Protein AF-A0A356RB12-F1 (afdb_monomer_lite)

Radius of gyration: 17.85 Å; chains: 1; bounding box: 41×23×56 Å

Structure (mmCIF, N/CA/C/O backbone):
data_AF-A0A356RB12-F1
#
_entry.id   AF-A0A356RB12-F1
#
loop_
_atom_site.group_PDB
_atom_site.id
_atom_site.type_symbol
_atom_site.label_atom_id
_atom_site.label_alt_id
_atom_site.label_comp_id
_atom_site.label_asym_id
_atom_site.label_entity_id
_atom_site.label_seq_id
_atom_site.pdbx_PDB_ins_code
_atom_site.Cartn_x
_atom_site.Cartn_y
_atom_site.Cartn_z
_atom_site.occupancy
_atom_site.B_iso_or_equiv
_atom_site.auth_seq_id
_atom_site.auth_comp_id
_atom_site.auth_asym_id
_atom_site.auth_atom_id
_atom_site.pdbx_PDB_model_num
ATOM 1 N N . SER A 1 1 ? 0.991 5.399 8.443 1.00 66.19 1 SER A N 1
ATOM 2 C CA . SER A 1 1 ? 0.720 5.840 7.056 1.00 66.19 1 SER A CA 1
ATOM 3 C C . SER A 1 1 ? -0.575 6.620 7.014 1.00 66.19 1 SER A C 1
ATOM 5 O O . SER A 1 1 ? -1.230 6.709 8.045 1.00 66.19 1 SER A O 1
ATOM 7 N N . ALA A 1 2 ? -0.943 7.192 5.866 1.00 88.19 2 ALA A N 1
ATOM 8 C CA . ALA A 1 2 ? -2.160 7.990 5.764 1.0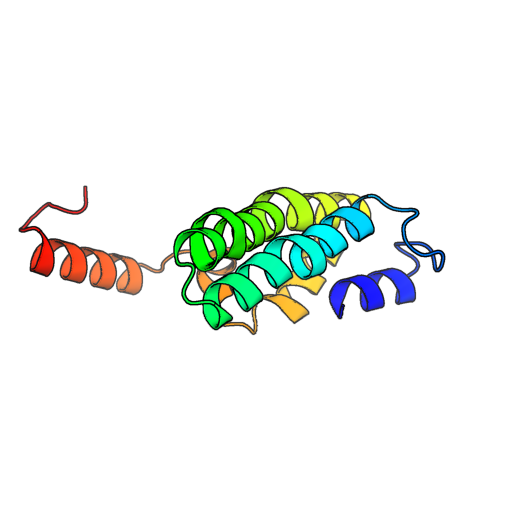0 88.19 2 ALA A CA 1
ATOM 9 C C . ALA A 1 2 ? -3.437 7.151 6.002 1.00 88.19 2 ALA A C 1
ATOM 11 O O . ALA A 1 2 ? -4.294 7.582 6.763 1.00 88.19 2 ALA A O 1
ATOM 12 N N . ILE A 1 3 ? -3.502 5.911 5.488 1.00 96.19 3 ILE A N 1
ATOM 13 C CA . ILE A 1 3 ? -4.615 4.981 5.769 1.00 96.19 3 ILE A CA 1
ATOM 14 C C . ILE A 1 3 ? -4.612 4.518 7.233 1.00 96.19 3 ILE A C 1
ATOM 16 O O . ILE A 1 3 ? -5.640 4.632 7.885 1.00 96.19 3 ILE A O 1
ATOM 20 N N . MET A 1 4 ? -3.481 4.048 7.784 1.00 96.19 4 MET A N 1
ATOM 2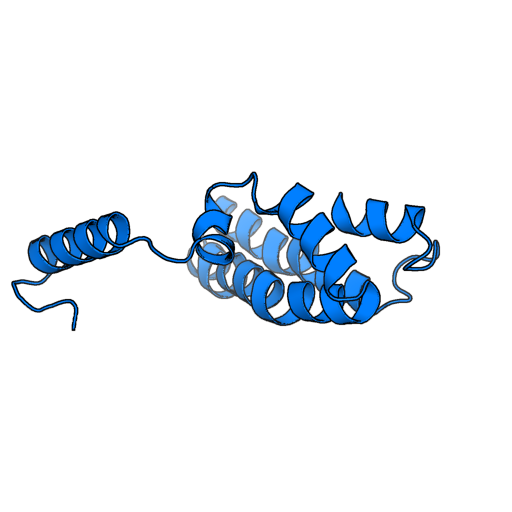1 C CA . MET A 1 4 ? -3.444 3.597 9.193 1.00 96.19 4 MET A CA 1
ATOM 22 C C . MET A 1 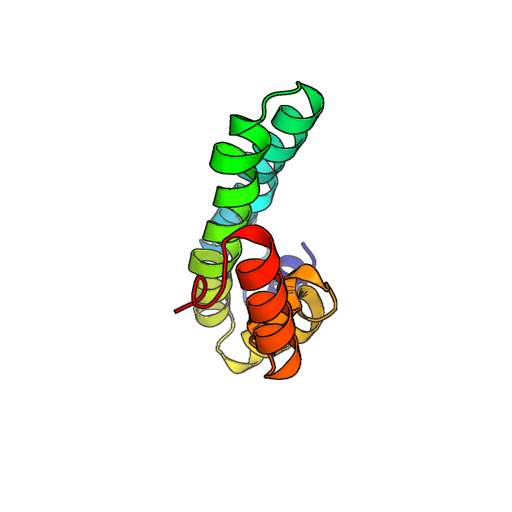4 ? -3.830 4.721 10.159 1.00 96.19 4 MET A C 1
ATOM 24 O O . MET A 1 4 ? -4.591 4.501 11.092 1.00 96.19 4 MET A O 1
ATOM 28 N N . GLY A 1 5 ? -3.369 5.948 9.893 1.00 95.94 5 GLY A N 1
ATOM 29 C CA . GLY A 1 5 ? -3.745 7.110 10.693 1.00 95.94 5 GLY A CA 1
ATOM 30 C C . GLY A 1 5 ? -5.229 7.467 10.575 1.00 95.94 5 GLY A C 1
ATOM 31 O O . GLY A 1 5 ? -5.816 7.912 11.556 1.00 95.94 5 GLY A O 1
ATOM 32 N N . ASP A 1 6 ? -5.847 7.275 9.408 1.00 97.00 6 ASP A N 1
ATOM 33 C CA . ASP A 1 6 ? -7.289 7.480 9.239 1.00 97.00 6 ASP A CA 1
ATOM 34 C C . ASP A 1 6 ? -8.101 6.399 9.980 1.00 97.00 6 ASP A C 1
ATOM 36 O O . ASP A 1 6 ? -9.053 6.744 10.677 1.00 97.00 6 ASP A O 1
ATOM 40 N N . LEU A 1 7 ? -7.680 5.127 9.933 1.00 97.12 7 LEU A N 1
ATOM 41 C CA . LEU A 1 7 ? -8.322 4.036 10.685 1.00 97.12 7 LEU A CA 1
ATOM 42 C C . LEU A 1 7 ? -8.252 4.254 12.203 1.00 97.12 7 LEU A C 1
ATOM 44 O O . LEU A 1 7 ? -9.251 4.077 12.899 1.00 97.12 7 LEU A O 1
ATOM 48 N N . GLN A 1 8 ? -7.092 4.682 12.710 1.00 96.31 8 GLN A N 1
ATOM 49 C CA . GLN A 1 8 ? -6.900 5.013 14.125 1.00 96.31 8 GLN A CA 1
ATOM 50 C C . GLN A 1 8 ? -7.811 6.165 14.562 1.00 96.31 8 GLN A C 1
ATOM 52 O O . GLN A 1 8 ? -8.462 6.089 15.602 1.00 96.31 8 GLN A O 1
ATOM 57 N N . LYS A 1 9 ? -7.895 7.235 13.761 1.00 96.31 9 LYS A N 1
ATOM 58 C CA . LYS A 1 9 ? -8.762 8.392 14.052 1.00 96.31 9 LYS A CA 1
ATOM 59 C C . LYS A 1 9 ? -10.246 8.039 14.019 1.00 96.31 9 LYS A C 1
ATOM 61 O O . LYS A 1 9 ? -11.012 8.605 14.791 1.00 96.31 9 LYS A O 1
ATOM 66 N N . ALA A 1 10 ? -10.642 7.131 13.131 1.00 95.25 10 ALA A N 1
ATOM 67 C CA . ALA A 1 10 ? -12.007 6.627 13.044 1.00 95.25 10 ALA A CA 1
ATOM 68 C C . ALA A 1 10 ? -12.351 5.624 14.163 1.00 95.25 10 ALA A C 1
ATOM 70 O O . ALA A 1 10 ? -13.507 5.223 14.278 1.00 95.25 10 ALA A O 1
ATOM 71 N N . GLY A 1 11 ? -11.371 5.204 14.974 1.00 96.00 11 GLY A N 1
ATOM 72 C CA . GLY A 1 11 ? -11.547 4.167 15.992 1.00 96.00 11 GLY A CA 1
ATOM 73 C C . GLY A 1 11 ? -11.815 2.779 15.405 1.00 96.00 11 GLY A C 1
ATOM 74 O O . GLY A 1 11 ? -12.354 1.920 16.096 1.00 96.00 11 GLY A O 1
ATOM 75 N N . THR A 1 12 ? -11.485 2.567 14.126 1.00 96.88 12 THR A N 1
ATOM 76 C CA . THR A 1 12 ? -11.623 1.267 13.449 1.00 96.88 12 THR A CA 1
ATOM 77 C C . THR A 1 12 ? -10.547 0.284 13.904 1.00 96.88 12 THR A C 1
ATOM 79 O O . THR A 1 12 ? -10.795 -0.915 13.971 1.00 96.88 12 THR A O 1
ATOM 82 N N . ILE A 1 13 ? -9.366 0.810 14.224 1.00 96.50 13 ILE A N 1
ATOM 83 C CA . ILE A 1 13 ? -8.278 0.090 14.883 1.00 96.50 13 ILE A CA 1
ATOM 84 C C . ILE A 1 13 ? -7.881 0.833 16.156 1.00 96.50 13 ILE A C 1
ATOM 86 O O . ILE A 1 13 ? -8.198 2.020 16.324 1.00 96.50 13 ILE A O 1
ATOM 90 N N . SER A 1 14 ? -7.227 0.122 17.062 1.00 96.44 14 SER A N 1
ATOM 91 C CA . SER A 1 14 ? -6.801 0.628 18.351 1.00 96.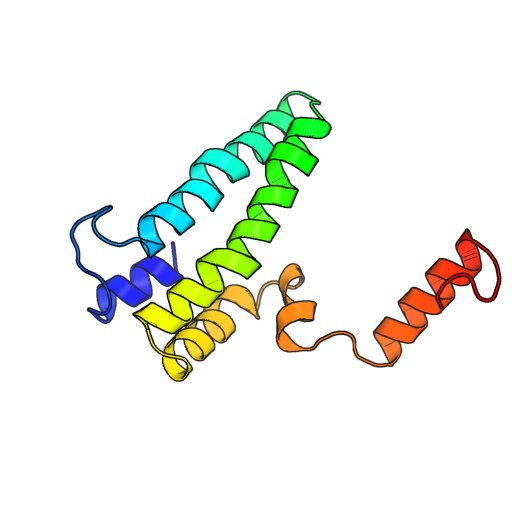44 14 SER A CA 1
ATOM 92 C C . SER A 1 14 ? -5.695 1.688 18.209 1.00 96.44 14 SER A C 1
ATOM 94 O O . SER A 1 14 ? -5.148 1.949 17.138 1.00 96.44 14 SER A O 1
ATOM 96 N N . GLN A 1 15 ? -5.393 2.373 19.315 1.00 94.25 15 GLN A N 1
ATOM 97 C CA . GLN A 1 15 ? -4.225 3.260 19.399 1.00 94.25 15 GLN A CA 1
ATOM 98 C C . GLN A 1 15 ? -2.955 2.506 19.816 1.00 94.25 15 GLN A C 1
ATOM 100 O O . GLN A 1 15 ? -1.864 3.080 19.772 1.00 94.25 15 GLN A O 1
ATOM 105 N N . ALA A 1 16 ? -3.093 1.266 20.294 1.00 95.31 16 ALA A N 1
ATOM 106 C CA . ALA A 1 16 ? -1.947 0.433 20.596 1.00 95.31 16 ALA A CA 1
ATOM 107 C C . ALA A 1 16 ? -1.273 0.046 19.272 1.00 95.31 16 ALA A C 1
ATOM 109 O O . ALA A 1 16 ? -1.954 -0.195 18.288 1.00 95.31 16 ALA A O 1
ATOM 110 N N . PRO A 1 17 ? 0.064 0.050 19.202 1.00 92.44 17 PRO A N 1
ATOM 111 C CA . PRO A 1 17 ? 0.748 -0.358 17.990 1.00 92.44 17 PRO A CA 1
ATOM 112 C C . PRO A 1 17 ? 0.893 -1.882 17.936 1.00 92.44 17 PRO A C 1
ATOM 114 O O . PRO A 1 17 ? 1.274 -2.508 18.929 1.00 92.44 17 PRO A O 1
ATOM 117 N N . PHE A 1 18 ? 0.742 -2.441 16.739 1.00 94.50 18 PHE A N 1
ATOM 118 C CA . PHE A 1 18 ? 0.975 -3.848 16.401 1.00 94.50 18 PHE A CA 1
ATOM 119 C C . PHE A 1 18 ? 0.025 -4.847 17.071 1.00 94.50 18 PHE A C 1
ATOM 121 O O . PHE A 1 18 ? 0.392 -6.019 17.229 1.00 94.50 18 PHE A O 1
ATOM 128 N N . ASP A 1 19 ? -1.184 -4.431 17.442 1.00 96.81 19 ASP A N 1
ATOM 129 C CA . ASP A 1 19 ? -2.198 -5.337 17.986 1.00 96.81 19 ASP A CA 1
ATOM 130 C C . ASP A 1 19 ? -3.184 -5.845 16.925 1.00 96.81 19 ASP A C 1
ATOM 132 O O . ASP A 1 19 ? -3.783 -6.907 17.120 1.00 96.81 19 ASP A O 1
ATOM 136 N N . GLU A 1 20 ? -3.267 -5.201 15.753 1.00 97.38 20 GLU A N 1
ATOM 137 C CA . GLU A 1 20 ? -4.038 -5.724 14.623 1.00 97.38 20 GLU A CA 1
ATOM 138 C C . GLU A 1 20 ? -3.197 -6.233 13.448 1.00 97.38 20 GLU A C 1
ATOM 140 O O . GLU A 1 20 ? -2.146 -5.713 13.070 1.00 97.38 20 GLU A O 1
ATOM 145 N N . LYS A 1 21 ? -3.733 -7.257 12.773 1.00 97.88 21 LYS A N 1
ATOM 146 C CA . LYS A 1 21 ? -3.111 -7.892 11.602 1.00 97.88 21 LYS A CA 1
ATOM 147 C C . LYS A 1 21 ? -2.787 -6.900 10.478 1.00 97.88 21 LYS A C 1
ATOM 149 O O . LYS A 1 21 ? -1.759 -7.042 9.819 1.00 97.88 21 LYS A O 1
ATOM 154 N N . ILE A 1 22 ? -3.652 -5.912 10.239 1.00 97.75 22 ILE A N 1
ATOM 155 C CA . ILE A 1 22 ? -3.451 -4.928 9.166 1.00 97.75 22 ILE A CA 1
ATOM 156 C C . ILE A 1 22 ? -2.195 -4.077 9.387 1.00 97.75 22 ILE A C 1
ATOM 158 O O . ILE A 1 22 ? -1.528 -3.703 8.421 1.00 97.75 22 ILE A O 1
ATOM 162 N N . GLU A 1 23 ? -1.830 -3.823 10.644 1.00 97.56 23 GLU A N 1
ATOM 163 C CA . GLU A 1 23 ? -0.636 -3.062 10.997 1.00 97.56 23 GLU A CA 1
ATOM 164 C C . GLU A 1 23 ? 0.638 -3.854 10.702 1.00 97.56 23 GLU A C 1
ATOM 166 O O . GLU A 1 23 ? 1.602 -3.292 10.182 1.00 97.56 23 GLU A O 1
ATOM 171 N N . TRP A 1 24 ? 0.618 -5.168 10.950 1.00 98.06 24 TRP A N 1
ATOM 172 C CA . TRP A 1 24 ? 1.706 -6.080 10.589 1.00 98.06 24 TRP A CA 1
ATOM 173 C C . TRP A 1 24 ? 1.900 -6.174 9.076 1.00 98.06 24 TRP A C 1
ATOM 175 O O . TRP A 1 24 ? 3.024 -6.028 8.600 1.00 98.06 24 TRP A O 1
ATOM 185 N N . ILE A 1 25 ? 0.815 -6.334 8.309 1.00 98.12 25 ILE A N 1
ATOM 186 C CA . ILE A 1 25 ? 0.884 -6.332 6.837 1.00 98.12 25 ILE A CA 1
ATOM 187 C C . ILE A 1 25 ? 1.463 -5.003 6.343 1.00 98.12 25 ILE A C 1
ATOM 189 O O . ILE A 1 25 ? 2.370 -4.979 5.512 1.00 98.12 25 ILE A O 1
ATOM 193 N N . TRP A 1 26 ? 0.961 -3.882 6.872 1.00 97.25 26 TRP A N 1
ATOM 194 C CA . TRP A 1 26 ? 1.484 -2.568 6.521 1.00 97.25 26 TRP A CA 1
ATOM 195 C C . TRP A 1 26 ? 2.981 -2.465 6.842 1.00 97.25 26 TRP A C 1
ATOM 197 O O . TRP A 1 26 ? 3.748 -1.971 6.015 1.00 97.25 26 TRP A O 1
ATOM 207 N N . TRP A 1 27 ? 3.406 -2.945 8.013 1.00 96.25 27 TRP A N 1
ATOM 208 C CA . TRP A 1 27 ? 4.803 -2.947 8.436 1.00 96.25 27 TRP A CA 1
ATOM 209 C C . TRP A 1 27 ? 5.712 -3.735 7.495 1.00 96.25 27 TRP A C 1
ATOM 211 O O . TRP A 1 27 ? 6.708 -3.174 7.042 1.00 96.25 27 TRP A O 1
ATOM 221 N N . GLU A 1 28 ? 5.354 -4.964 7.125 1.00 97.00 28 GLU A N 1
ATOM 222 C CA . GLU A 1 28 ? 6.127 -5.781 6.177 1.00 97.00 28 GLU A CA 1
ATOM 223 C C . GLU A 1 28 ? 6.333 -5.059 4.833 1.00 97.00 28 GLU A C 1
ATOM 225 O O . GLU A 1 28 ? 7.470 -4.941 4.356 1.00 97.00 28 GLU A O 1
ATOM 230 N N . ILE A 1 29 ? 5.272 -4.442 4.295 1.00 97.38 29 ILE A N 1
ATOM 231 C CA . ILE A 1 29 ? 5.310 -3.719 3.015 1.00 97.38 29 ILE A CA 1
ATOM 232 C C . ILE A 1 29 ? 6.354 -2.594 3.028 1.00 97.38 29 ILE A C 1
ATOM 234 O O . ILE A 1 29 ? 7.203 -2.510 2.136 1.00 97.38 29 ILE A O 1
ATOM 238 N N . TRP A 1 30 ? 6.329 -1.686 4.012 1.00 94.06 30 TRP A N 1
ATOM 239 C CA . TRP A 1 30 ? 7.246 -0.534 3.987 1.00 94.06 30 TRP A CA 1
ATOM 240 C C . TRP A 1 30 ? 8.612 -0.824 4.623 1.00 94.06 30 TRP A C 1
ATOM 242 O O . TRP A 1 30 ? 9.623 -0.252 4.177 1.00 94.06 30 TRP A O 1
ATOM 252 N N . HIS A 1 31 ? 8.647 -1.667 5.662 1.00 95.56 31 HIS A N 1
ATOM 253 C CA . HIS A 1 31 ? 9.835 -1.934 6.469 1.00 95.56 31 HIS A CA 1
ATOM 254 C C . HIS A 1 31 ? 10.663 -3.075 5.910 1.00 95.56 31 HIS A C 1
ATOM 256 O O . HIS A 1 31 ? 11.872 -2.921 5.772 1.00 95.56 31 HIS A O 1
ATOM 262 N N . HIS A 1 32 ? 10.061 -4.214 5.591 1.00 95.94 32 HIS A N 1
ATOM 263 C CA . HIS A 1 32 ? 10.828 -5.379 5.188 1.00 95.94 32 HIS A CA 1
ATOM 264 C C . HIS A 1 32 ? 11.066 -5.373 3.676 1.00 95.94 32 HIS A C 1
ATOM 266 O O . HIS A 1 32 ? 12.212 -5.312 3.223 1.00 95.94 32 HIS A O 1
ATOM 272 N N . GLU A 1 33 ? 9.999 -5.342 2.889 1.00 97.00 33 GLU A N 1
ATOM 273 C CA . GLU A 1 33 ? 10.055 -5.418 1.424 1.00 97.00 33 GLU A CA 1
ATOM 274 C C . GLU A 1 33 ? 10.492 -4.089 0.818 1.00 97.00 33 GLU A C 1
ATOM 276 O O . GLU A 1 33 ? 11.445 -4.023 0.041 1.00 97.00 33 GLU A O 1
ATOM 281 N N . GLY A 1 34 ? 9.875 -2.988 1.251 1.00 96.75 34 GLY A N 1
ATOM 282 C CA . GLY A 1 34 ? 10.236 -1.652 0.796 1.00 96.75 34 GLY A CA 1
ATOM 283 C C . GLY A 1 34 ? 11.691 -1.297 1.115 1.00 96.75 34 GLY A C 1
ATOM 284 O O . GLY A 1 34 ? 12.369 -0.662 0.303 1.00 96.75 34 GLY A O 1
ATOM 285 N N . ARG A 1 35 ? 12.217 -1.719 2.275 1.00 96.69 35 ARG A N 1
ATOM 286 C CA . ARG A 1 35 ? 13.640 -1.525 2.608 1.00 96.69 35 ARG A CA 1
ATOM 287 C C . ARG A 1 35 ? 14.539 -2.365 1.716 1.00 96.69 35 ARG A C 1
ATOM 289 O O . ARG A 1 35 ? 15.553 -1.823 1.274 1.00 96.69 35 ARG A O 1
ATOM 296 N N . ARG A 1 36 ? 14.190 -3.634 1.466 1.00 96.38 36 ARG A N 1
ATOM 297 C CA . ARG A 1 36 ? 14.931 -4.514 0.548 1.00 96.38 36 ARG A CA 1
ATOM 298 C C . ARG A 1 36 ? 14.979 -3.920 -0.853 1.00 96.38 36 ARG A C 1
ATOM 300 O O . ARG A 1 36 ? 16.072 -3.798 -1.393 1.00 96.38 36 ARG A O 1
ATOM 307 N N . ALA A 1 37 ? 13.855 -3.408 -1.352 1.00 97.69 37 ALA A N 1
ATOM 308 C CA . ALA A 1 37 ? 13.791 -2.735 -2.644 1.00 97.69 37 ALA A CA 1
ATOM 309 C C . ALA A 1 37 ? 14.748 -1.532 -2.721 1.00 97.69 37 ALA A C 1
ATOM 311 O O . ALA A 1 37 ? 15.571 -1.438 -3.631 1.00 97.69 37 ALA A O 1
ATOM 312 N N . ARG A 1 38 ? 14.686 -0.622 -1.736 1.00 97.69 38 ARG A N 1
ATOM 313 C CA . ARG A 1 38 ? 15.526 0.590 -1.712 1.00 97.69 38 ARG A CA 1
ATOM 314 C C . ARG A 1 38 ? 17.013 0.278 -1.538 1.00 97.69 38 ARG A C 1
ATOM 316 O O . ARG A 1 38 ? 17.834 0.855 -2.238 1.00 97.69 38 ARG A O 1
ATOM 323 N N . HIS A 1 39 ? 17.371 -0.627 -0.626 1.00 97.56 39 HIS A N 1
ATOM 324 C CA . HIS A 1 39 ? 18.775 -1.003 -0.421 1.00 97.56 39 HIS A CA 1
ATOM 325 C C . HIS A 1 39 ? 19.323 -1.811 -1.595 1.00 97.56 39 HIS A C 1
ATOM 327 O O . HIS A 1 39 ? 20.459 -1.582 -1.996 1.00 97.56 39 HIS A O 1
ATOM 333 N N . GLY A 1 40 ? 18.516 -2.707 -2.169 1.00 97.38 40 GLY A N 1
ATOM 334 C CA . GLY A 1 40 ? 18.848 -3.421 -3.397 1.00 97.38 40 GLY A CA 1
ATOM 335 C C . GLY A 1 40 ? 19.205 -2.443 -4.509 1.00 97.38 40 GLY A C 1
ATOM 336 O O . GLY A 1 40 ? 20.268 -2.576 -5.109 1.00 97.38 40 GLY A O 1
ATOM 337 N N . ALA A 1 41 ? 18.391 -1.400 -4.702 1.00 97.38 41 ALA A N 1
ATOM 338 C CA . ALA A 1 41 ? 18.658 -0.379 -5.708 1.00 97.38 41 ALA A CA 1
ATOM 339 C C . ALA A 1 41 ? 19.978 0.360 -5.428 1.00 97.38 41 ALA A C 1
ATOM 341 O O . ALA A 1 41 ? 20.822 0.469 -6.316 1.00 97.38 41 ALA A O 1
ATOM 342 N N . SER A 1 42 ? 20.197 0.802 -4.184 1.00 97.75 42 SER A N 1
ATOM 343 C CA . SER A 1 42 ? 21.424 1.511 -3.787 1.00 97.75 42 SER A CA 1
ATOM 344 C C . SER A 1 42 ? 22.695 0.668 -3.921 1.00 97.75 42 SER A C 1
ATOM 346 O O . SER A 1 42 ? 23.766 1.213 -4.167 1.00 97.75 42 SER A O 1
ATOM 348 N N . MET A 1 43 ? 22.586 -0.653 -3.771 1.00 97.38 43 MET A N 1
ATOM 349 C CA . MET A 1 43 ? 23.714 -1.588 -3.834 1.00 97.38 43 MET A CA 1
ATOM 350 C C . MET A 1 43 ? 23.851 -2.275 -5.197 1.00 97.38 43 MET A C 1
ATOM 352 O O . MET A 1 43 ? 24.613 -3.229 -5.322 1.00 97.38 43 MET A O 1
AT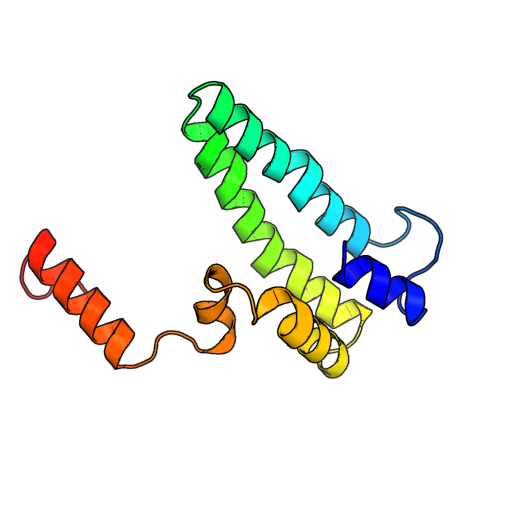OM 356 N N . SER A 1 44 ? 23.122 -1.814 -6.223 1.00 97.06 44 SER A N 1
ATOM 357 C CA . SER A 1 44 ? 23.100 -2.443 -7.554 1.00 97.06 44 SER A CA 1
ATOM 358 C C . SER A 1 44 ? 22.736 -3.938 -7.518 1.00 97.06 44 SER A C 1
ATOM 360 O O . SER A 1 44 ? 23.237 -4.730 -8.311 1.00 97.06 44 SER A O 1
ATOM 362 N N . GLY A 1 45 ? 21.861 -4.330 -6.588 1.00 97.50 45 GLY A N 1
ATOM 363 C CA . GLY A 1 45 ? 21.298 -5.671 -6.464 1.00 97.50 45 GLY A CA 1
ATOM 364 C C . GLY A 1 45 ? 19.943 -5.756 -7.171 1.00 97.50 45 GLY A C 1
ATOM 365 O O . GLY A 1 45 ? 18.922 -5.459 -6.539 1.00 97.50 45 GLY A O 1
ATOM 366 N N . PRO A 1 46 ? 19.881 -6.152 -8.458 1.00 96.62 46 PRO A N 1
ATOM 367 C CA . PRO A 1 46 ? 18.637 -6.128 -9.231 1.00 96.62 46 PRO A CA 1
ATOM 368 C C . PRO A 1 46 ? 17.575 -7.077 -8.667 1.00 96.62 46 PRO A C 1
ATOM 370 O O . PRO A 1 46 ? 16.399 -6.729 -8.652 1.00 96.62 46 PRO A O 1
ATOM 373 N N . ASP A 1 47 ? 17.985 -8.229 -8.142 1.00 97.00 47 ASP A N 1
ATOM 374 C CA . ASP A 1 47 ? 17.080 -9.239 -7.591 1.00 97.00 47 ASP A CA 1
ATOM 375 C C . ASP A 1 47 ? 16.384 -8.766 -6.301 1.00 97.00 47 ASP A C 1
ATOM 377 O O . ASP A 1 47 ? 15.165 -8.847 -6.163 1.00 97.00 47 ASP A O 1
ATOM 381 N N . TYR A 1 48 ? 17.141 -8.130 -5.400 1.00 96.50 48 TYR A N 1
ATOM 382 C CA . TYR A 1 48 ? 16.598 -7.497 -4.191 1.00 96.50 48 TYR A CA 1
ATOM 383 C C . TYR A 1 48 ? 15.795 -6.231 -4.470 1.00 96.50 48 TYR A C 1
ATOM 385 O O . TYR A 1 48 ? 14.901 -5.886 -3.702 1.00 96.50 48 TYR A O 1
ATOM 393 N N . THR A 1 49 ? 16.099 -5.545 -5.571 1.00 97.00 49 THR A N 1
ATOM 394 C CA . THR A 1 49 ? 15.298 -4.407 -6.025 1.00 97.00 49 THR A CA 1
ATOM 395 C C . THR A 1 49 ? 13.935 -4.883 -6.522 1.00 97.00 49 THR A C 1
ATOM 397 O O . THR A 1 49 ? 12.910 -4.308 -6.160 1.00 97.00 49 THR A O 1
ATOM 400 N N . TRP A 1 50 ? 13.923 -5.944 -7.330 1.00 95.62 50 TRP A N 1
ATOM 401 C CA . TRP A 1 50 ? 12.736 -6.440 -8.015 1.00 95.62 50 TRP A CA 1
ATOM 402 C C . TRP A 1 50 ? 12.047 -7.578 -7.262 1.00 95.62 50 TRP A C 1
ATOM 404 O O . TRP A 1 50 ? 11.070 -7.318 -6.562 1.00 95.62 50 TRP A O 1
ATOM 414 N N . TRP A 1 51 ? 12.525 -8.817 -7.398 1.00 96.88 51 TRP A N 1
ATOM 415 C CA . TRP A 1 51 ? 11.830 -10.020 -6.924 1.00 96.88 51 TRP A CA 1
ATOM 416 C C . TRP A 1 51 ? 11.650 -10.059 -5.409 1.00 96.88 51 TRP A C 1
ATOM 418 O O . TRP A 1 51 ? 10.555 -10.339 -4.935 1.00 96.88 51 TRP A O 1
ATOM 428 N N . HIS A 1 52 ? 12.689 -9.709 -4.654 1.00 96.00 52 HIS A N 1
ATOM 429 C CA . HIS A 1 52 ? 12.647 -9.679 -3.186 1.00 96.00 52 HIS A CA 1
ATOM 430 C C . HIS A 1 52 ? 12.354 -8.284 -2.615 1.00 96.00 52 HIS A C 1
ATOM 432 O O . HIS A 1 52 ? 12.590 -8.036 -1.430 1.00 96.00 52 HIS A O 1
ATOM 438 N N . GLY A 1 53 ? 11.910 -7.359 -3.468 1.00 97.06 53 GLY A N 1
ATOM 439 C CA . GLY A 1 53 ? 11.617 -5.975 -3.124 1.00 97.06 53 GLY A CA 1
ATOM 440 C C . GLY A 1 53 ? 10.274 -5.556 -3.702 1.00 97.06 53 GLY A C 1
ATOM 441 O O . GLY A 1 53 ? 9.227 -5.871 -3.144 1.00 97.06 53 GLY A O 1
ATOM 442 N N . MET A 1 54 ? 10.294 -4.849 -4.834 1.00 97.38 54 MET A N 1
ATOM 443 C CA . MET A 1 54 ? 9.089 -4.258 -5.428 1.00 97.38 54 MET A CA 1
ATOM 444 C C . MET A 1 54 ? 7.990 -5.275 -5.773 1.00 97.38 54 MET A C 1
ATOM 446 O O . MET A 1 54 ? 6.810 -4.937 -5.683 1.00 97.38 54 MET A O 1
ATOM 450 N N . TYR A 1 55 ? 8.349 -6.506 -6.151 1.00 97.38 55 TYR A N 1
ATOM 451 C CA . TYR A 1 55 ? 7.375 -7.569 -6.409 1.00 97.38 55 TYR A CA 1
ATOM 452 C C . TYR A 1 55 ? 6.577 -7.922 -5.149 1.00 97.38 55 TYR A C 1
ATOM 454 O O . TYR A 1 55 ? 5.349 -7.977 -5.204 1.00 97.38 55 TYR A O 1
ATOM 462 N N . GLU A 1 56 ? 7.251 -8.111 -4.014 1.00 97.88 56 GLU A N 1
ATOM 463 C CA . GLU A 1 56 ? 6.591 -8.418 -2.742 1.00 97.88 56 GLU A CA 1
ATOM 464 C C . GLU A 1 56 ? 5.769 -7.222 -2.249 1.00 97.88 56 GLU A C 1
ATOM 466 O O . GLU A 1 56 ? 4.594 -7.409 -1.939 1.00 97.88 56 GLU A O 1
ATOM 471 N N . VAL A 1 57 ? 6.304 -5.993 -2.360 1.00 97.69 57 VAL A N 1
ATOM 472 C CA . VAL A 1 57 ? 5.561 -4.755 -2.044 1.00 97.69 57 VAL A CA 1
ATOM 473 C C . VAL A 1 57 ? 4.231 -4.718 -2.790 1.00 97.69 57 VAL A C 1
ATOM 475 O O . VAL A 1 57 ? 3.182 -4.472 -2.193 1.00 97.69 57 VAL A O 1
ATOM 478 N N . ALA A 1 58 ? 4.253 -4.955 -4.105 1.00 97.00 58 ALA A N 1
ATOM 479 C CA . ALA A 1 58 ? 3.041 -4.975 -4.909 1.00 97.00 58 ALA A CA 1
ATOM 480 C C . ALA A 1 58 ? 2.124 -6.126 -4.477 1.00 97.00 58 ALA A C 1
ATOM 482 O O . ALA A 1 58 ? 0.947 -5.904 -4.192 1.00 97.00 58 ALA A O 1
ATOM 483 N N . LYS A 1 59 ? 2.662 -7.345 -4.377 1.00 97.50 59 LYS A N 1
ATOM 484 C CA . LYS A 1 59 ? 1.900 -8.536 -4.001 1.00 97.50 59 LYS A CA 1
ATOM 485 C C . LYS A 1 59 ? 1.164 -8.331 -2.675 1.00 97.50 59 LYS A C 1
ATOM 487 O O . LYS A 1 59 ? -0.050 -8.503 -2.636 1.00 97.50 59 LYS A O 1
ATOM 492 N N . HIS A 1 60 ? 1.846 -7.921 -1.613 1.00 98.12 60 HIS A N 1
ATOM 493 C CA . HIS A 1 60 ? 1.217 -7.769 -0.303 1.00 98.12 60 HIS A CA 1
ATOM 494 C C . HIS A 1 60 ? 0.317 -6.536 -0.240 1.00 98.12 60 HIS A C 1
ATOM 496 O O . HIS A 1 60 ? -0.716 -6.576 0.422 1.00 98.12 60 HIS A O 1
ATOM 502 N N . THR A 1 61 ? 0.601 -5.480 -1.008 1.00 97.50 61 THR A N 1
ATOM 503 C CA . THR A 1 61 ? -0.329 -4.348 -1.129 1.00 97.50 61 THR A CA 1
ATOM 504 C C . THR A 1 61 ? -1.679 -4.793 -1.706 1.00 97.50 61 THR A C 1
ATOM 506 O O . THR A 1 61 ? -2.722 -4.545 -1.101 1.00 97.50 61 THR A O 1
ATOM 509 N N . TYR A 1 62 ? -1.690 -5.466 -2.861 1.00 97.25 62 TYR A N 1
ATOM 510 C CA . TYR A 1 62 ? -2.946 -5.784 -3.551 1.00 97.25 62 TYR A CA 1
ATOM 511 C C . TYR A 1 62 ? -3.642 -7.041 -3.027 1.00 97.25 62 TYR A C 1
ATOM 513 O O . TYR A 1 62 ? -4.870 -7.087 -3.016 1.00 97.25 62 TYR A O 1
ATOM 521 N N . PHE A 1 63 ? -2.885 -8.051 -2.595 1.00 97.94 63 PHE A N 1
ATOM 522 C CA . PHE A 1 63 ? -3.442 -9.353 -2.215 1.00 97.94 63 PHE A CA 1
ATOM 523 C C . PHE A 1 63 ? -3.573 -9.564 -0.705 1.00 97.94 63 PHE A C 1
ATOM 525 O O . PHE A 1 63 ? -4.267 -10.494 -0.302 1.00 97.94 63 PHE A O 1
ATOM 532 N N . GLU A 1 64 ? -2.971 -8.715 0.132 1.00 98.25 64 GLU A N 1
ATOM 533 C CA . GLU A 1 64 ? -3.070 -8.850 1.593 1.00 98.25 64 GLU A CA 1
ATOM 534 C C . GLU A 1 64 ? -3.639 -7.595 2.251 1.00 98.25 64 GLU A C 1
ATOM 536 O O . GLU A 1 64 ? -4.666 -7.664 2.928 1.00 98.25 64 GLU A O 1
ATOM 541 N N . PHE A 1 65 ? -3.031 -6.435 2.003 1.00 98.38 65 PHE A N 1
ATOM 542 C CA . PHE A 1 65 ? -3.406 -5.180 2.645 1.00 98.38 65 PHE A CA 1
ATOM 543 C C . PHE A 1 65 ? -4.804 -4.713 2.239 1.00 98.38 65 PHE A C 1
ATOM 545 O O . PHE A 1 65 ? -5.620 -4.422 3.108 1.00 98.38 65 PHE A O 1
ATOM 552 N N . ILE A 1 66 ? -5.111 -4.665 0.938 1.00 98.00 66 ILE A N 1
ATOM 553 C CA . ILE A 1 66 ? -6.436 -4.245 0.455 1.00 98.00 66 ILE A CA 1
ATOM 554 C C . ILE A 1 66 ? -7.559 -5.168 0.976 1.00 98.00 66 ILE A C 1
ATOM 556 O O . ILE A 1 66 ? -8.549 -4.648 1.498 1.00 98.00 66 ILE A O 1
ATOM 560 N N . PRO A 1 67 ? -7.450 -6.510 0.888 1.00 98.50 67 PRO A N 1
ATOM 561 C CA . PRO A 1 67 ? -8.449 -7.402 1.474 1.00 98.50 67 PRO A CA 1
ATOM 562 C C . PRO A 1 67 ? -8.601 -7.250 2.991 1.00 98.50 67 PRO A C 1
ATOM 564 O O . PRO A 1 67 ? -9.727 -7.222 3.488 1.00 98.50 67 PRO A O 1
ATOM 567 N N . GLU A 1 68 ? -7.501 -7.113 3.739 1.00 98.50 68 GLU A N 1
ATOM 568 C CA . GLU A 1 68 ? -7.585 -6.914 5.190 1.00 98.50 68 GLU A CA 1
ATOM 569 C C . GLU A 1 68 ? -8.205 -5.552 5.534 1.00 98.50 68 GLU A C 1
ATOM 571 O O . GLU A 1 68 ? -9.037 -5.473 6.432 1.00 98.50 68 GLU A O 1
ATOM 576 N N . LEU A 1 69 ? -7.898 -4.497 4.772 1.00 98.44 69 LEU A N 1
ATOM 577 C CA . LEU A 1 69 ? -8.534 -3.185 4.910 1.00 98.44 69 LEU A CA 1
ATOM 578 C C . LEU A 1 69 ? -10.053 -3.281 4.746 1.00 98.44 69 LEU A C 1
ATOM 580 O O . LEU A 1 69 ? -10.792 -2.749 5.570 1.00 98.44 69 LEU A O 1
ATOM 584 N N . LYS A 1 70 ? -10.524 -3.998 3.721 1.00 98.31 70 LYS A N 1
ATOM 585 C CA . LYS A 1 70 ? -11.959 -4.242 3.501 1.00 98.31 70 LYS A CA 1
ATOM 586 C C . LYS A 1 70 ? -12.601 -5.014 4.645 1.00 98.31 70 LYS A C 1
ATOM 588 O O . LYS A 1 70 ? -13.736 -4.723 5.011 1.00 98.31 70 LYS A O 1
ATOM 593 N N . LYS A 1 71 ? -11.882 -5.971 5.230 1.00 98.19 71 LYS A 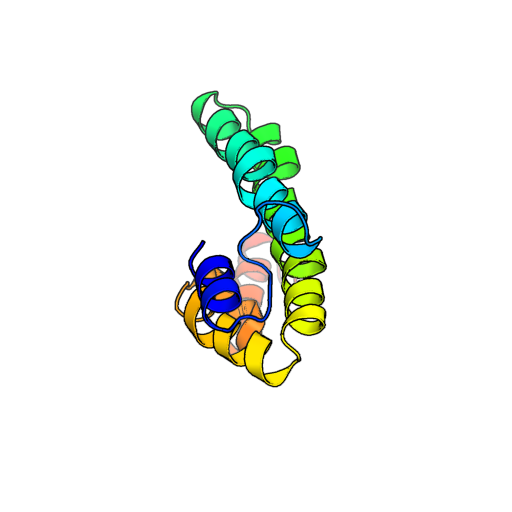N 1
ATOM 594 C CA . LYS A 1 71 ? -12.358 -6.744 6.380 1.00 98.19 71 LYS A CA 1
ATOM 595 C C . LYS A 1 71 ? -12.458 -5.893 7.651 1.00 98.19 71 LYS A C 1
ATOM 597 O O . LYS A 1 71 ? -13.426 -6.038 8.388 1.00 98.19 71 LYS A O 1
ATOM 602 N N . VAL A 1 72 ? -11.472 -5.033 7.900 1.00 97.38 72 VAL A N 1
ATOM 603 C CA . VAL A 1 72 ? -11.373 -4.213 9.118 1.00 97.38 72 VAL A CA 1
ATOM 604 C C . VAL A 1 72 ? -12.306 -3.000 9.063 1.00 97.38 72 VAL A C 1
ATOM 606 O O . VAL A 1 72 ? -13.028 -2.741 10.019 1.00 97.38 72 VAL A O 1
ATOM 609 N N . ALA A 1 73 ? -12.337 -2.279 7.940 1.00 97.31 73 ALA A N 1
ATOM 610 C CA . ALA A 1 73 ? -13.118 -1.047 7.790 1.00 97.31 73 ALA A CA 1
ATOM 611 C C . ALA A 1 73 ? -14.508 -1.259 7.160 1.00 97.31 73 ALA A C 1
ATOM 613 O O . ALA A 1 73 ? -15.360 -0.373 7.201 1.00 97.31 73 ALA A O 1
ATOM 614 N N . GLY A 1 74 ? -14.754 -2.428 6.563 1.00 97.94 74 GLY A N 1
ATOM 615 C CA . GLY A 1 74 ? -15.909 -2.668 5.704 1.00 97.94 74 GLY A CA 1
ATOM 616 C C . GLY A 1 74 ? -15.711 -2.109 4.290 1.00 97.94 74 GLY A C 1
ATOM 617 O O . GLY A 1 74 ? -14.947 -1.173 4.062 1.00 97.94 74 GLY A O 1
ATOM 618 N N . GLU A 1 75 ? -16.435 -2.673 3.320 1.00 97.25 75 GLU A N 1
ATOM 619 C CA . GLU A 1 75 ? -16.266 -2.366 1.887 1.00 97.25 75 GLU A CA 1
ATOM 620 C C . GLU A 1 75 ? -16.388 -0.872 1.561 1.00 97.25 75 GLU A C 1
ATOM 622 O O . GLU A 1 75 ? -15.568 -0.327 0.827 1.00 97.25 75 GLU A O 1
ATOM 627 N N . LYS A 1 76 ? -17.395 -0.191 2.123 1.00 97.62 76 LYS A N 1
ATOM 628 C CA . LYS A 1 76 ? -17.666 1.221 1.821 1.00 97.62 76 LYS A CA 1
ATOM 629 C C . LYS A 1 76 ? -16.535 2.137 2.295 1.00 97.62 76 LYS A C 1
ATOM 631 O O . LYS A 1 76 ? -16.091 2.994 1.534 1.00 97.62 76 LYS A O 1
ATOM 636 N N . GLU A 1 77 ? -16.084 1.960 3.533 1.00 97.31 77 GLU A N 1
ATOM 637 C CA . GLU A 1 77 ? -15.033 2.800 4.113 1.00 97.31 77 GLU A CA 1
ATOM 638 C C . GLU A 1 77 ? -13.671 2.472 3.500 1.00 97.31 77 GLU A C 1
ATOM 640 O O . GLU A 1 77 ? -12.927 3.371 3.115 1.00 97.31 77 GLU A O 1
ATOM 645 N N . ALA A 1 78 ? -13.374 1.185 3.302 1.00 97.75 78 ALA A N 1
ATOM 646 C CA . ALA A 1 78 ? -12.169 0.760 2.602 1.00 97.75 78 ALA A CA 1
ATOM 647 C C . ALA A 1 78 ? -12.091 1.366 1.194 1.00 97.75 78 ALA A C 1
ATOM 649 O O . ALA A 1 78 ? -11.045 1.887 0.812 1.00 97.75 78 ALA A O 1
ATOM 650 N N . GLN A 1 79 ? -13.195 1.360 0.440 1.00 97.56 79 GLN A N 1
ATOM 651 C CA . GLN A 1 79 ? -13.241 1.979 -0.883 1.00 97.56 79 GLN A CA 1
ATOM 652 C C . GLN A 1 79 ? -12.981 3.490 -0.817 1.00 97.56 79 GLN A C 1
ATOM 654 O O . GLN A 1 79 ? -12.179 3.994 -1.601 1.00 97.56 79 GLN A O 1
ATOM 659 N N . ALA A 1 80 ? -13.582 4.206 0.137 1.00 97.75 80 ALA A N 1
ATOM 660 C CA . ALA A 1 80 ? -13.339 5.639 0.318 1.00 97.75 80 ALA A CA 1
ATOM 661 C C . ALA A 1 80 ? -11.865 5.940 0.649 1.00 97.75 80 ALA A C 1
ATOM 663 O O . ALA A 1 80 ? -11.274 6.871 0.097 1.00 97.75 80 ALA A O 1
ATOM 664 N N . LEU A 1 81 ? -11.239 5.121 1.499 1.00 97.88 81 LEU A N 1
ATOM 665 C CA . LEU A 1 81 ? -9.818 5.237 1.834 1.00 97.88 81 LEU A CA 1
ATOM 666 C C . LEU A 1 81 ? -8.916 4.953 0.625 1.00 97.88 81 LEU A C 1
ATOM 668 O O . LEU A 1 81 ? -7.944 5.677 0.403 1.00 97.88 81 LEU A O 1
ATOM 672 N N . LEU A 1 82 ? -9.237 3.943 -0.187 1.00 97.38 82 LEU A N 1
ATOM 673 C CA . LEU A 1 82 ? -8.500 3.642 -1.418 1.00 97.38 82 LEU A CA 1
ATOM 674 C C . LEU A 1 82 ? -8.657 4.762 -2.453 1.00 97.38 82 LEU A C 1
ATOM 676 O O . LEU A 1 82 ? -7.675 5.187 -3.058 1.00 97.38 82 LEU A O 1
ATOM 680 N N . GLU A 1 83 ? -9.853 5.313 -2.629 1.00 96.81 83 GLU A N 1
ATOM 681 C CA . GLU A 1 83 ? -10.062 6.454 -3.525 1.00 96.81 83 GLU A CA 1
ATOM 682 C C . GLU A 1 83 ? -9.326 7.710 -3.058 1.00 96.81 83 GLU A C 1
ATOM 684 O O . GLU A 1 83 ? -8.803 8.462 -3.877 1.00 96.81 83 GLU A O 1
ATOM 689 N N . LYS A 1 84 ? -9.230 7.923 -1.746 1.00 97.12 84 LYS A N 1
ATOM 690 C CA . LYS A 1 84 ? -8.500 9.053 -1.171 1.00 97.12 84 LYS A CA 1
ATOM 691 C C . LYS A 1 84 ? -6.985 8.915 -1.323 1.00 97.12 84 LYS A C 1
ATOM 693 O O . LYS A 1 84 ? -6.319 9.900 -1.626 1.00 97.12 84 LYS A O 1
ATOM 698 N N . HIS A 1 85 ? -6.434 7.724 -1.081 1.00 96.62 85 HIS A N 1
ATOM 699 C CA . HIS A 1 85 ? -4.983 7.538 -0.925 1.00 96.62 85 HIS A CA 1
ATOM 700 C C . HIS A 1 85 ? -4.305 6.825 -2.096 1.00 96.62 85 HIS A C 1
ATOM 702 O O . HIS A 1 85 ? -3.146 7.111 -2.379 1.00 96.62 85 HIS A O 1
ATOM 708 N N . PHE A 1 86 ? -4.994 5.909 -2.779 1.00 95.44 86 PHE A N 1
ATOM 709 C CA . PHE A 1 86 ? -4.427 5.131 -3.887 1.00 95.44 86 PHE A CA 1
ATOM 710 C C . PHE A 1 86 ? -4.761 5.748 -5.245 1.00 95.44 86 PHE A C 1
ATOM 712 O O . PHE A 1 86 ? -3.869 5.890 -6.074 1.00 95.44 86 PHE A O 1
ATOM 719 N N . LYS A 1 87 ? -6.015 6.151 -5.482 1.00 94.50 87 LYS A N 1
ATOM 720 C CA . LYS A 1 87 ? -6.453 6.682 -6.788 1.00 94.50 87 LYS A CA 1
ATOM 721 C C . LYS A 1 87 ? -5.648 7.896 -7.292 1.00 94.50 87 LYS A C 1
ATOM 723 O O . LYS A 1 87 ? -5.416 7.964 -8.496 1.00 94.50 87 LYS A O 1
ATOM 728 N N . PRO A 1 88 ? -5.160 8.823 -6.439 1.00 95.25 88 PRO A N 1
ATOM 729 C CA . PRO A 1 88 ? -4.325 9.934 -6.902 1.00 95.25 88 PRO A CA 1
ATOM 730 C C . PRO A 1 88 ? -2.931 9.521 -7.395 1.00 95.25 88 PRO A C 1
ATOM 732 O O . PRO A 1 88 ? -2.233 10.337 -7.992 1.00 95.25 88 PRO A O 1
ATOM 735 N N . ILE A 1 89 ? -2.493 8.287 -7.127 1.00 93.44 89 ILE A N 1
ATOM 736 C CA . ILE A 1 89 ? -1.183 7.781 -7.535 1.00 93.44 89 ILE A CA 1
ATOM 737 C C . ILE A 1 89 ? -1.340 7.112 -8.909 1.00 93.44 89 ILE A C 1
ATOM 739 O O . ILE A 1 89 ? -1.992 6.068 -9.000 1.00 93.44 89 ILE A O 1
ATOM 743 N N . PRO A 1 90 ? -0.696 7.626 -9.978 1.00 90.56 90 PRO A N 1
ATOM 744 C CA . PRO A 1 90 ? -0.872 7.088 -11.331 1.00 90.56 90 PRO A CA 1
ATOM 745 C C . PRO A 1 90 ? -0.582 5.584 -11.455 1.00 90.56 90 PRO A C 1
ATOM 747 O O . PRO A 1 90 ? -1.223 4.886 -12.234 1.00 90.56 90 PRO A O 1
ATOM 750 N N . GLY A 1 91 ? 0.344 5.056 -10.645 1.00 88.62 91 GLY A N 1
ATOM 751 C CA . GLY A 1 91 ? 0.688 3.629 -10.613 1.00 88.62 91 GLY A CA 1
ATOM 752 C C . GLY A 1 91 ? -0.428 2.695 -10.122 1.00 88.62 91 GLY A C 1
ATOM 753 O O . GLY A 1 91 ? -0.325 1.486 -10.322 1.00 88.62 91 GLY A O 1
ATOM 754 N N . HIS A 1 92 ? -1.491 3.228 -9.512 1.00 92.69 92 HIS A N 1
ATOM 755 C CA . HIS A 1 92 ? -2.658 2.462 -9.065 1.00 92.69 92 HIS A CA 1
ATOM 756 C C . HIS A 1 92 ? -3.857 2.572 -10.019 1.00 92.69 92 HIS A C 1
ATOM 758 O O . HIS A 1 92 ? -4.872 1.931 -9.762 1.00 92.69 92 HIS A O 1
ATOM 764 N N . ALA A 1 93 ? -3.767 3.329 -11.121 1.00 89.94 93 ALA A N 1
ATOM 765 C CA . ALA A 1 93 ? -4.898 3.549 -12.031 1.00 89.94 93 ALA A CA 1
ATOM 766 C C . ALA A 1 93 ? -5.534 2.234 -12.521 1.00 89.94 93 ALA A C 1
ATOM 768 O O . ALA A 1 93 ? -6.754 2.089 -12.503 1.00 89.94 93 ALA A O 1
ATOM 769 N N . TRP A 1 94 ? -4.705 1.234 -12.838 1.00 87.56 94 TRP A N 1
ATOM 770 C CA . TRP A 1 94 ? -5.157 -0.088 -13.283 1.00 87.56 94 TRP A CA 1
ATOM 771 C C . TRP A 1 94 ? -6.101 -0.783 -12.290 1.00 87.56 94 TRP A C 1
ATOM 773 O O . TRP A 1 94 ? -6.962 -1.551 -12.709 1.00 87.56 94 TRP A O 1
ATOM 783 N N . TYR A 1 95 ? -5.950 -0.527 -10.986 1.00 91.81 95 TYR A N 1
ATOM 784 C CA . TYR A 1 95 ? -6.771 -1.141 -9.943 1.00 91.81 95 TYR A CA 1
ATOM 785 C C . TYR A 1 95 ? -8.192 -0.557 -9.923 1.00 91.81 95 TYR A C 1
ATOM 787 O O . TYR A 1 95 ? -9.143 -1.273 -9.624 1.00 91.81 95 TYR A O 1
ATOM 795 N N . PHE A 1 96 ? -8.350 0.726 -10.264 1.00 91.44 96 PHE A N 1
ATOM 796 C CA . PHE A 1 96 ? -9.647 1.413 -10.251 1.00 91.44 96 PHE A CA 1
ATOM 797 C C . PHE A 1 96 ? -10.352 1.397 -11.605 1.00 91.44 96 PHE A C 1
ATOM 799 O O . PHE A 1 96 ? -11.574 1.293 -11.664 1.00 91.44 96 PHE A O 1
ATOM 806 N N . GLU A 1 97 ? -9.591 1.550 -12.684 1.00 85.56 97 GLU A N 1
ATOM 807 C CA . GLU A 1 97 ? -10.120 1.806 -14.027 1.00 85.56 97 GLU A CA 1
ATOM 808 C C . GLU A 1 97 ? -9.964 0.592 -14.953 1.00 85.56 97 GLU A C 1
ATOM 810 O O . GLU A 1 97 ? -10.527 0.568 -16.047 1.00 85.56 97 GLU A O 1
ATOM 815 N N . GLY A 1 98 ? -9.214 -0.431 -14.525 1.00 80.81 98 GLY A N 1
ATOM 816 C CA . GLY A 1 98 ? -8.750 -1.482 -15.424 1.00 80.81 98 GLY A CA 1
ATOM 817 C C . GLY A 1 98 ? -7.844 -0.906 -16.516 1.00 80.81 98 GLY A C 1
ATOM 818 O O . GLY A 1 98 ? -7.193 0.120 -16.326 1.00 80.81 98 GLY A O 1
ATOM 819 N N . MET A 1 99 ? -7.794 -1.569 -17.672 1.00 73.31 99 MET A N 1
ATOM 820 C CA . MET A 1 99 ? -7.299 -0.939 -18.897 1.00 73.31 99 MET A CA 1
ATOM 821 C C . MET A 1 99 ? -8.500 -0.539 -19.746 1.00 73.31 99 MET A C 1
ATOM 823 O O . MET A 1 99 ? -9.311 -1.395 -20.110 1.00 73.31 99 MET A O 1
ATOM 827 N N . ASN A 1 100 ? -8.611 0.743 -20.087 1.00 76.62 100 ASN A N 1
ATOM 828 C CA . ASN A 1 100 ? -9.601 1.177 -21.066 1.00 76.62 100 ASN A CA 1
ATOM 829 C C . ASN A 1 100 ? -9.232 0.648 -22.479 1.00 76.62 100 ASN A C 1
ATOM 831 O O . ASN A 1 100 ? -8.092 0.223 -22.705 1.00 76.62 100 ASN A O 1
ATOM 835 N N . PRO A 1 101 ? -10.168 0.641 -23.448 1.00 80.56 101 PRO A N 1
ATOM 836 C CA . PRO A 1 101 ? -9.908 0.110 -24.789 1.00 80.56 101 PRO A CA 1
ATOM 837 C C . PRO A 1 101 ? -8.699 0.739 -25.497 1.00 80.56 101 PRO A C 1
ATOM 839 O O . PRO A 1 101 ? -7.960 0.031 -26.179 1.00 80.56 101 PRO A O 1
ATOM 842 N N . ASP A 1 102 ? -8.453 2.034 -25.288 1.00 82.56 102 ASP A N 1
ATOM 843 C CA . ASP A 1 102 ? -7.330 2.750 -25.902 1.00 82.56 102 ASP A CA 1
ATOM 844 C C . ASP A 1 102 ? -5.984 2.311 -25.308 1.00 82.56 102 ASP A C 1
ATOM 846 O O . ASP A 1 102 ? -5.001 2.132 -26.028 1.00 82.56 102 ASP A O 1
ATOM 850 N N . GLN A 1 103 ? -5.935 2.077 -23.994 1.00 80.56 103 GLN A N 1
ATOM 851 C CA . GLN A 1 103 ? -4.769 1.529 -23.301 1.00 80.56 103 GLN A CA 1
ATOM 852 C C . GLN A 1 103 ? -4.488 0.093 -23.747 1.00 80.56 103 GLN A C 1
ATOM 854 O O . GLN A 1 103 ? -3.334 -0.247 -24.005 1.00 80.56 103 GLN A O 1
ATOM 859 N N . LEU A 1 104 ? -5.527 -0.736 -23.893 1.00 83.31 104 LEU A N 1
ATOM 860 C CA . LEU A 1 104 ? -5.393 -2.094 -24.427 1.00 83.31 104 LEU A CA 1
ATOM 861 C C . LEU A 1 104 ? -4.842 -2.084 -25.855 1.00 83.31 104 LEU A C 1
ATOM 863 O O . LEU A 1 104 ? -3.959 -2.880 -26.178 1.00 83.31 104 LEU A O 1
ATOM 867 N N . ASP A 1 105 ? -5.319 -1.172 -26.701 1.00 87.25 105 ASP A N 1
ATOM 868 C CA . ASP A 1 105 ? -4.837 -1.036 -28.074 1.00 87.25 105 ASP A CA 1
ATOM 869 C C . ASP A 1 105 ? -3.386 -0.529 -28.129 1.00 87.25 105 ASP A C 1
ATOM 871 O O . ASP A 1 105 ? -2.575 -1.043 -28.902 1.00 87.25 105 ASP A O 1
ATOM 875 N N . ALA A 1 106 ? -3.009 0.410 -27.255 1.00 86.88 106 ALA A N 1
ATOM 876 C CA . ALA A 1 106 ? -1.627 0.868 -27.120 1.00 86.88 106 ALA A CA 1
ATOM 877 C C . ALA A 1 106 ? -0.684 -0.266 -26.682 1.00 86.88 106 ALA A C 1
ATOM 879 O O . ALA A 1 106 ? 0.394 -0.437 -27.260 1.00 86.88 106 ALA A O 1
ATOM 880 N N . VAL A 1 107 ? -1.102 -1.079 -25.704 1.00 86.06 107 VAL A N 1
ATOM 881 C CA . VAL A 1 107 ? -0.356 -2.270 -25.271 1.00 86.06 107 VAL A CA 1
ATOM 882 C C . VAL A 1 107 ? -0.247 -3.271 -26.421 1.00 86.06 107 VAL A C 1
ATOM 884 O O . VAL A 1 107 ? 0.862 -3.712 -26.724 1.00 86.06 107 VAL A O 1
ATOM 887 N N . ARG A 1 108 ? -1.350 -3.572 -27.122 1.00 89.31 108 ARG A N 1
ATOM 888 C CA . ARG A 1 108 ? -1.357 -4.466 -28.292 1.00 89.31 108 ARG A CA 1
ATOM 889 C C . ARG A 1 108 ? -0.372 -4.001 -29.358 1.00 89.31 108 ARG A C 1
ATOM 891 O O . ARG A 1 108 ? 0.506 -4.771 -29.734 1.00 89.31 108 ARG A O 1
ATOM 898 N N . LYS A 1 109 ? -0.447 -2.741 -29.788 1.00 92.06 109 LYS A N 1
ATOM 899 C CA . LYS A 1 109 ? 0.467 -2.164 -30.788 1.00 92.06 109 LYS A CA 1
ATOM 900 C C . LYS A 1 109 ? 1.927 -2.225 -30.337 1.00 92.06 109 LYS A C 1
ATOM 902 O O . LYS A 1 109 ? 2.805 -2.548 -31.135 1.00 92.06 109 LYS A O 1
ATOM 907 N N . GLY A 1 110 ? 2.196 -1.949 -29.059 1.00 90.50 110 GLY A N 1
ATOM 908 C CA . GLY A 1 110 ? 3.537 -2.055 -28.483 1.00 90.50 110 GLY A CA 1
ATOM 909 C C . GLY A 1 110 ? 4.088 -3.484 -28.515 1.00 90.50 110 GLY A C 1
ATOM 910 O O . GLY A 1 110 ? 5.248 -3.690 -28.878 1.00 90.50 110 GLY A O 1
ATOM 911 N N . PHE A 1 111 ? 3.257 -4.472 -28.182 1.00 91.62 111 PHE A N 1
ATOM 912 C CA . PHE A 1 111 ? 3.605 -5.891 -28.267 1.00 91.62 111 PHE A CA 1
ATOM 913 C C . PHE A 1 111 ? 3.810 -6.349 -29.712 1.00 91.62 111 PHE A C 1
ATOM 915 O O . PHE A 1 111 ? 4.794 -7.028 -30.003 1.00 91.62 111 PHE A O 1
ATOM 922 N N . GLU A 1 112 ? 2.932 -5.957 -30.634 1.00 94.62 112 GLU A N 1
ATOM 923 C CA . GLU A 1 112 ? 3.045 -6.342 -32.043 1.00 94.62 112 GLU A CA 1
ATOM 924 C C . GLU A 1 112 ? 4.278 -5.734 -32.719 1.00 94.62 112 GLU A C 1
ATOM 926 O O . GLU A 1 112 ? 4.937 -6.404 -33.511 1.00 94.62 112 GLU A O 1
ATOM 931 N N . SER A 1 113 ? 4.644 -4.502 -32.356 1.00 93.69 113 SER A N 1
ATOM 932 C CA . SER A 1 113 ? 5.872 -3.846 -32.823 1.00 93.69 113 SER A CA 1
ATOM 933 C C . SER A 1 113 ? 7.142 -4.570 -32.356 1.00 93.69 113 SER A C 1
ATOM 935 O O . SER A 1 113 ? 8.085 -4.733 -33.128 1.00 93.69 113 SER A O 1
ATOM 937 N N . ARG A 1 114 ? 7.170 -5.044 -31.102 1.00 93.31 114 ARG A N 1
ATOM 938 C CA . ARG A 1 114 ? 8.348 -5.711 -30.518 1.00 93.31 114 ARG A CA 1
ATOM 939 C C . ARG A 1 114 ? 8.472 -7.184 -30.891 1.00 93.31 114 ARG A C 1
ATOM 941 O O . ARG A 1 114 ? 9.585 -7.672 -31.057 1.00 93.31 114 ARG A O 1
ATOM 948 N N . TYR A 1 115 ? 7.349 -7.890 -30.969 1.00 92.69 115 TYR A N 1
ATOM 949 C CA . TYR A 1 115 ? 7.316 -9.355 -31.020 1.00 92.69 115 TYR A CA 1
ATOM 950 C C . TYR A 1 115 ? 6.586 -9.913 -32.252 1.00 92.69 115 TYR A C 1
ATOM 952 O O . TYR A 1 115 ? 6.462 -11.127 -32.387 1.00 92.69 115 TYR A O 1
ATOM 960 N N . GLY A 1 116 ? 6.119 -9.050 -33.158 1.00 91.81 116 GLY A N 1
ATOM 961 C CA . GLY A 1 116 ? 5.402 -9.432 -34.375 1.00 91.81 116 GLY A CA 1
ATOM 962 C C . GLY A 1 116 ? 3.879 -9.465 -34.213 1.00 91.81 116 GLY A C 1
ATOM 963 O O . GLY A 1 116 ? 3.343 -9.503 -33.107 1.00 91.81 116 GLY A O 1
ATOM 964 N N . LYS A 1 117 ? 3.166 -9.436 -35.344 1.00 89.44 117 LYS A N 1
ATOM 965 C CA . LYS A 1 117 ? 1.695 -9.393 -35.392 1.00 89.44 117 LYS A CA 1
ATOM 966 C C . LYS A 1 117 ? 1.071 -10.601 -34.679 1.00 89.44 117 LYS A C 1
ATOM 968 O O . LYS A 1 117 ? 1.475 -11.734 -34.932 1.00 89.44 117 LYS A O 1
ATOM 973 N N . GLY A 1 118 ? 0.058 -10.364 -33.841 1.00 86.12 118 GLY A N 1
ATOM 974 C CA . GLY A 1 118 ? -0.611 -11.418 -33.065 1.00 86.12 118 GLY A CA 1
ATOM 975 C C . GLY A 1 118 ? 0.162 -11.915 -31.836 1.00 86.12 118 GLY A C 1
ATOM 976 O O . GLY A 1 118 ? -0.172 -12.967 -31.293 1.00 86.12 118 GLY A O 1
ATOM 977 N N . SER A 1 119 ? 1.192 -11.187 -31.393 1.00 86.69 119 SER A N 1
ATOM 978 C CA . SER A 1 119 ? 1.981 -11.525 -30.200 1.00 86.69 119 SER A CA 1
ATOM 979 C C . SER A 1 119 ? 1.231 -11.327 -28.879 1.00 86.69 119 SER A C 1
ATOM 981 O O . SER A 1 119 ? 1.558 -11.983 -27.891 1.00 86.69 119 SER A O 1
ATOM 983 N N . LEU A 1 120 ? 0.213 -10.462 -28.858 1.00 81.69 120 LEU A N 1
ATOM 984 C CA . LEU A 1 120 ? -0.724 -10.316 -27.747 1.00 81.69 120 LEU A CA 1
ATOM 985 C C . LEU A 1 120 ? -2.024 -11.054 -28.108 1.00 81.69 120 LEU A C 1
ATOM 987 O O . LEU A 1 120 ? -2.793 -10.560 -28.936 1.00 81.69 120 LEU A O 1
ATOM 991 N N . LYS A 1 121 ? -2.213 -12.255 -27.542 1.00 69.06 121 LYS A N 1
ATOM 992 C CA . LYS A 1 121 ? -3.409 -13.095 -27.733 1.00 69.06 121 LYS A CA 1
ATOM 993 C C . LYS A 1 121 ? -4.544 -12.694 -26.804 1.00 69.06 121 LYS A C 1
ATOM 995 O O . LYS A 1 121 ? -4.247 -12.404 -25.626 1.00 69.06 121 LYS A O 1
#

Foldseek 3Di:
DQLVVVCCVVVLDDPDAPPDPLNVLVCCLCPPQQVQLVVCVVVVNVCSVPVSHPVVNVCSVVPPNLVVLCVSVNDVVSVVSCCVPVVVDPVCVCVPPNQDPVNVVVVQVVQCVVPNHPSPD

pLDDT: mean 93.92, std 6.08, range [66.19, 98.5]

Sequence (121 aa):
SAIMGDLQKAGTISQAPFDEKIEWIWWEIWHHEGRRARHGASMSGPDYTWWHGMYEVAKHTYFEFIPELKKVAGEKEAQALLEKHFKPIPGHAWYFEGMNPDQLDAVRKGFESRYGKGSLK

Secondary structure (DSSP, 8-state):
-HHHHHHHHTTSS-SSTT-SHHHHHHHIIIIIIHHHHHHHHHTT-HHHHIIIIIHHHHHHIIIIIHHHHHHHH-HHHHHHHHHHHTTTSGGGHHHHH---HHHHHHHHHHHHHHH-TT---